Protein AF-A0A7I8E5N3-F1 (afdb_monomer_lite)

Structure (mmCIF, N/CA/C/O backbone):
data_AF-A0A7I8E5N3-F1
#
_entry.id   AF-A0A7I8E5N3-F1
#
loop_
_atom_site.group_PDB
_atom_site.id
_atom_site.type_symbol
_atom_site.label_atom_id
_atom_site.label_alt_id
_atom_site.label_comp_id
_atom_site.label_asym_id
_atom_site.label_entity_id
_atom_site.label_seq_id
_atom_site.pdbx_PDB_ins_code
_atom_site.Cartn_x
_atom_site.Cartn_y
_atom_site.Cartn_z
_atom_site.occupancy
_atom_site.B_iso_or_equiv
_atom_site.auth_seq_id
_atom_site.auth_comp_id
_atom_site.auth_asym_id
_atom_site.auth_atom_id
_atom_site.pdbx_PDB_model_num
ATOM 1 N N . MET A 1 1 ? 13.969 -6.696 29.157 1.00 38.38 1 MET A N 1
ATOM 2 C CA . MET A 1 1 ? 12.877 -7.670 28.981 1.00 38.38 1 MET A CA 1
ATOM 3 C C . MET A 1 1 ? 11.732 -6.887 28.372 1.00 38.38 1 MET A C 1
ATOM 5 O O . MET A 1 1 ? 11.037 -6.199 29.099 1.00 38.38 1 MET A O 1
ATOM 9 N N . VAL A 1 2 ? 11.703 -6.804 27.040 1.00 35.66 2 VAL A N 1
ATOM 10 C CA . VAL A 1 2 ? 10.675 -6.047 26.315 1.00 35.66 2 VAL A CA 1
ATOM 11 C C . VAL A 1 2 ? 9.643 -7.079 25.917 1.00 35.66 2 VAL A C 1
ATOM 13 O O . VAL A 1 2 ? 9.956 -7.976 25.134 1.00 35.66 2 VAL A O 1
ATOM 16 N N . ASP A 1 3 ? 8.484 -7.013 26.559 1.00 39.19 3 ASP A N 1
ATOM 17 C CA . ASP A 1 3 ? 7.389 -7.925 26.287 1.00 39.19 3 ASP A CA 1
ATOM 18 C C . ASP A 1 3 ? 7.010 -7.823 24.812 1.00 39.19 3 ASP A C 1
ATOM 20 O O . ASP A 1 3 ? 6.794 -6.745 24.257 1.00 39.19 3 ASP A O 1
ATOM 24 N N . LEU A 1 4 ? 7.016 -8.989 24.179 1.00 41.94 4 LEU A N 1
ATOM 25 C CA . LEU A 1 4 ? 6.571 -9.238 22.824 1.00 41.94 4 LEU A CA 1
ATOM 26 C C . LEU A 1 4 ? 5.127 -8.732 22.705 1.00 41.94 4 LEU A C 1
ATOM 28 O O . LEU A 1 4 ? 4.211 -9.311 23.288 1.00 41.94 4 LEU A O 1
ATOM 32 N N . ILE A 1 5 ? 4.925 -7.620 21.998 1.00 45.59 5 ILE A N 1
ATOM 33 C CA . ILE A 1 5 ? 3.602 -7.016 21.822 1.00 45.59 5 ILE A CA 1
ATOM 34 C C . ILE A 1 5 ? 2.815 -7.873 20.822 1.00 45.59 5 ILE A C 1
ATOM 36 O O . ILE A 1 5 ? 2.770 -7.599 19.628 1.00 45.59 5 ILE A O 1
ATOM 40 N N . GLU A 1 6 ? 2.184 -8.935 21.323 1.00 46.66 6 GLU A N 1
ATOM 41 C CA . GLU A 1 6 ? 1.209 -9.780 20.613 1.00 46.66 6 GLU A CA 1
ATOM 42 C C . GLU A 1 6 ? -0.185 -9.129 20.524 1.00 46.66 6 GLU A C 1
ATOM 44 O O . GLU A 1 6 ? -1.218 -9.794 20.607 1.00 46.66 6 GLU A O 1
ATOM 49 N N . LYS A 1 7 ? -0.262 -7.810 20.350 1.00 50.47 7 LYS A N 1
ATOM 50 C CA . LYS A 1 7 ? -1.545 -7.143 20.120 1.00 50.47 7 LYS A CA 1
ATOM 51 C C . LYS A 1 7 ? -1.529 -6.437 18.776 1.00 50.47 7 LYS A C 1
ATOM 53 O O . LYS A 1 7 ? -1.180 -5.268 18.678 1.00 50.47 7 LYS A O 1
ATOM 58 N N . ASN A 1 8 ? -1.945 -7.168 17.743 1.00 55.47 8 ASN A N 1
ATOM 59 C CA . ASN A 1 8 ? -2.529 -6.563 16.548 1.00 55.47 8 ASN A CA 1
ATOM 60 C C . ASN A 1 8 ? -3.859 -5.917 16.969 1.00 55.47 8 ASN A C 1
ATOM 62 O O . ASN A 1 8 ? -4.922 -6.525 16.827 1.00 55.47 8 ASN A O 1
ATOM 66 N N . GLU A 1 9 ? -3.804 -4.732 17.578 1.00 61.34 9 GLU A N 1
ATOM 67 C CA . GLU A 1 9 ? -5.008 -3.968 17.890 1.00 61.34 9 GLU A CA 1
ATOM 68 C C . GLU A 1 9 ? -5.577 -3.434 16.573 1.00 61.34 9 GLU A C 1
ATOM 70 O O . GLU A 1 9 ? -5.003 -2.566 15.914 1.00 61.34 9 GLU A O 1
ATOM 75 N N . VAL A 1 10 ? -6.704 -4.012 16.155 1.00 63.19 10 VAL A N 1
ATOM 76 C CA . VAL A 1 10 ? -7.485 -3.484 15.038 1.00 63.19 10 VAL A CA 1
ATOM 77 C C . VAL A 1 10 ? -8.210 -2.247 15.554 1.00 63.19 10 VAL A C 1
ATOM 79 O O . VAL A 1 10 ? -9.150 -2.347 16.342 1.00 63.19 10 VAL A O 1
ATOM 82 N N . VAL A 1 11 ? -7.742 -1.076 15.134 1.00 68.94 11 VAL A N 1
ATOM 83 C CA . VAL A 1 11 ? -8.327 0.217 15.487 1.00 68.94 11 VAL A CA 1
ATOM 84 C C . VAL A 1 11 ? -9.317 0.612 14.400 1.00 68.94 11 VAL A C 1
ATOM 86 O O . VAL A 1 11 ? -9.060 0.443 13.211 1.00 68.94 11 VAL A O 1
ATOM 89 N N . GLN A 1 12 ? -10.464 1.152 14.800 1.00 70.75 12 GLN A N 1
ATOM 90 C CA . GLN A 1 12 ? -11.473 1.627 13.863 1.00 70.75 12 GLN A CA 1
ATOM 91 C C . GLN A 1 12 ? -11.330 3.137 13.670 1.00 70.75 12 GLN A C 1
ATOM 93 O O . GLN A 1 12 ? -11.650 3.920 14.565 1.00 70.75 12 GLN A O 1
ATOM 98 N N . PHE A 1 13 ? -10.860 3.552 12.496 1.00 72.94 13 PHE A N 1
ATOM 99 C CA . PHE A 1 13 ? -10.845 4.953 12.097 1.00 72.94 13 PHE A CA 1
ATOM 100 C C . PHE A 1 13 ? -12.260 5.374 11.691 1.00 72.94 13 PHE A C 1
ATOM 102 O O . PHE A 1 13 ? -12.871 4.747 10.820 1.00 72.94 13 PHE A O 1
ATOM 109 N N . LYS A 1 14 ? -12.784 6.418 12.342 1.00 74.25 14 LYS A N 1
ATOM 110 C CA . LYS A 1 14 ? -14.102 6.992 12.056 1.00 74.25 14 LYS A CA 1
ATOM 111 C C . LYS A 1 14 ? -13.958 8.449 11.650 1.00 74.25 14 LYS A C 1
ATOM 113 O O . LYS A 1 14 ? -13.505 9.254 12.458 1.00 74.25 14 LYS A O 1
ATOM 118 N N . ASP A 1 15 ? -14.393 8.776 10.440 1.00 74.94 15 ASP A N 1
ATOM 119 C CA . ASP A 1 15 ? -14.526 10.157 9.970 1.00 74.94 15 ASP A CA 1
ATOM 120 C C . ASP A 1 15 ? -15.959 10.384 9.468 1.00 74.94 15 ASP A C 1
ATOM 122 O O . ASP A 1 15 ? -16.339 9.998 8.360 1.00 74.94 15 ASP A O 1
ATOM 126 N N . GLY A 1 16 ? -16.817 10.898 10.352 1.00 79.25 16 GLY A N 1
ATOM 127 C CA . GLY A 1 16 ? -18.259 10.981 10.111 1.00 79.25 16 GLY A CA 1
ATOM 128 C C . GLY A 1 16 ? -18.889 9.601 9.867 1.00 79.25 16 GLY A C 1
ATOM 129 O O . GLY A 1 16 ? -18.933 8.766 10.769 1.00 79.25 16 GLY A O 1
ATOM 130 N N . ASN A 1 17 ? -19.372 9.360 8.641 1.00 71.25 17 ASN A N 1
ATOM 131 C CA . ASN A 1 17 ? -19.933 8.068 8.208 1.00 71.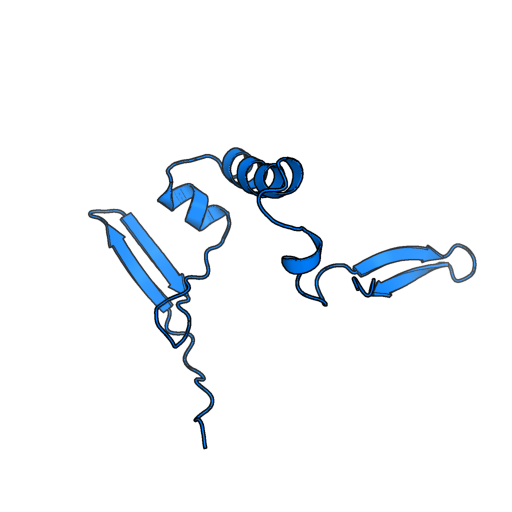25 17 ASN A CA 1
ATOM 132 C C . ASN A 1 17 ? -18.882 7.087 7.661 1.00 71.25 17 ASN A C 1
ATOM 134 O O . ASN A 1 17 ? -19.221 5.958 7.302 1.00 71.25 17 ASN A O 1
ATOM 138 N N . PHE A 1 18 ? -17.625 7.508 7.547 1.00 72.56 18 PHE A N 1
ATOM 139 C CA . PHE A 1 18 ? -16.550 6.665 7.054 1.00 72.56 18 PHE A CA 1
ATOM 140 C C . PHE A 1 18 ? -16.005 5.806 8.188 1.00 72.56 18 PHE A C 1
ATOM 142 O O . PHE A 1 18 ? -15.556 6.337 9.199 1.00 72.56 18 PHE A O 1
ATOM 149 N N . VAL A 1 19 ? -16.044 4.485 8.019 1.00 74.31 19 VAL A N 1
ATOM 150 C CA . VAL A 1 19 ? -15.546 3.519 9.001 1.00 74.31 19 VAL A CA 1
ATOM 151 C C . VAL A 1 19 ? -14.501 2.641 8.327 1.00 74.31 19 VAL A C 1
ATOM 153 O O . VAL A 1 19 ? -14.785 2.006 7.309 1.00 74.31 19 VAL A O 1
ATOM 156 N N . LEU A 1 20 ? -13.294 2.613 8.888 1.00 77.75 20 LEU A N 1
ATOM 157 C CA . LEU A 1 20 ? -12.176 1.845 8.357 1.00 77.75 20 LEU A CA 1
ATOM 158 C C . LEU A 1 20 ? -11.472 1.080 9.472 1.00 77.75 20 LEU A C 1
ATOM 160 O O . LEU A 1 20 ? -10.953 1.681 10.408 1.00 77.75 20 LEU A O 1
ATOM 164 N N . ASP A 1 21 ? -11.416 -0.240 9.340 1.00 75.81 21 ASP A N 1
ATOM 165 C CA . ASP A 1 21 ? -10.699 -1.095 10.282 1.00 75.81 21 ASP A CA 1
ATOM 166 C C . ASP A 1 21 ? -9.227 -1.171 9.871 1.00 75.81 21 ASP A C 1
ATOM 168 O O . ASP A 1 21 ? -8.899 -1.649 8.783 1.00 75.81 21 ASP A O 1
ATOM 172 N N . VAL A 1 22 ? -8.332 -0.668 10.714 1.00 77.12 22 VAL A N 1
ATOM 173 C CA . VAL A 1 22 ? -6.909 -0.523 10.401 1.00 77.12 22 VAL A CA 1
ATOM 174 C C . VAL A 1 22 ? -6.066 -1.223 11.456 1.00 77.12 22 VAL A C 1
ATOM 176 O O . VAL A 1 22 ? -6.386 -1.189 12.641 1.00 77.12 22 VAL A O 1
ATOM 179 N N . ASN A 1 23 ? -4.986 -1.880 11.035 1.00 75.56 23 ASN A N 1
ATOM 180 C CA . ASN A 1 23 ? -4.034 -2.450 11.985 1.00 75.56 23 ASN A CA 1
ATOM 181 C C . ASN A 1 23 ? -2.966 -1.399 12.289 1.00 75.56 23 ASN A C 1
ATOM 183 O O . ASN A 1 23 ? -2.352 -0.855 11.366 1.00 75.56 23 ASN A O 1
ATOM 187 N N . VAL A 1 24 ? -2.765 -1.095 13.565 1.00 75.88 24 VAL A N 1
ATOM 188 C CA . VAL A 1 24 ? -1.811 -0.078 14.005 1.00 75.88 24 VAL A CA 1
ATOM 189 C C . VAL A 1 24 ? -0.613 -0.772 14.642 1.00 75.88 24 VAL A C 1
ATOM 191 O O . VAL A 1 24 ? -0.749 -1.751 15.369 1.00 75.88 24 VAL A O 1
ATOM 194 N N . SER A 1 25 ? 0.584 -0.273 14.342 1.00 73.94 25 SER A N 1
ATOM 195 C CA . SER A 1 25 ? 1.807 -0.696 15.017 1.00 73.94 25 SER A CA 1
ATOM 196 C C . SER A 1 25 ? 1.692 -0.447 16.517 1.00 73.94 25 SER A C 1
ATOM 198 O O . SER A 1 25 ? 1.038 0.498 16.951 1.00 73.94 25 SER A O 1
ATOM 200 N N . SER A 1 26 ? 2.394 -1.247 17.311 1.00 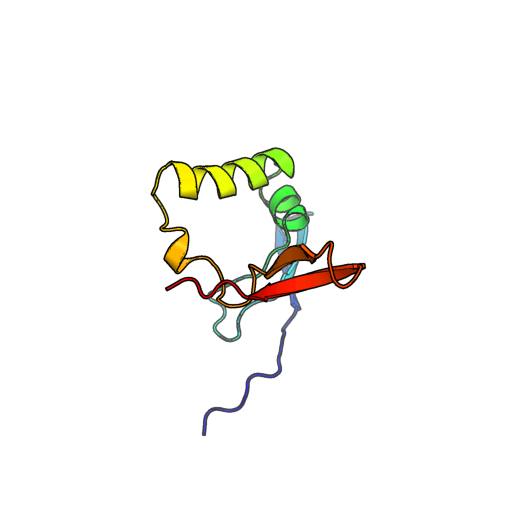66.31 26 SER A N 1
ATOM 201 C CA . SER A 1 26 ? 2.400 -1.164 18.772 1.00 66.31 26 SER A CA 1
ATOM 202 C C . SER A 1 26 ? 2.762 0.221 19.327 1.00 66.31 26 SER A C 1
ATOM 204 O O . SER A 1 26 ? 2.382 0.548 20.446 1.00 66.31 26 SER A O 1
ATOM 206 N N . ASN A 1 27 ? 3.462 1.042 18.538 1.00 66.50 27 ASN A N 1
ATOM 207 C CA . ASN A 1 27 ? 3.853 2.404 18.908 1.00 66.50 27 ASN A CA 1
ATOM 208 C C . ASN A 1 27 ? 2.818 3.471 18.498 1.00 66.50 27 ASN A C 1
ATOM 210 O O . ASN A 1 27 ? 3.027 4.647 18.761 1.00 66.50 27 ASN A O 1
ATOM 214 N N . GLY A 1 28 ? 1.735 3.106 17.804 1.00 68.00 28 GLY A N 1
ATOM 215 C CA . GLY A 1 28 ? 0.720 4.049 17.316 1.00 68.00 28 GLY A CA 1
ATOM 216 C C . GLY A 1 28 ? 1.132 4.886 16.096 1.00 68.00 28 GLY A C 1
ATOM 217 O O . GLY A 1 28 ? 0.301 5.583 15.526 1.00 68.00 28 GLY A O 1
ATOM 218 N N . GLU A 1 29 ? 2.396 4.815 15.672 1.00 72.88 29 GLU A N 1
ATOM 219 C CA . GLU A 1 29 ? 2.957 5.697 14.636 1.00 72.88 29 GLU A CA 1
ATOM 220 C C . GLU A 1 29 ? 2.731 5.198 13.203 1.00 72.88 29 GLU A C 1
ATOM 222 O O . GLU A 1 29 ? 2.766 5.975 12.253 1.00 72.88 29 GLU A O 1
ATOM 227 N N . THR A 1 30 ? 2.532 3.891 13.015 1.00 76.62 30 THR A N 1
ATOM 228 C CA . THR A 1 30 ? 2.409 3.276 11.685 1.00 76.62 30 THR A CA 1
ATOM 229 C C . THR A 1 30 ? 1.081 2.555 11.557 1.00 76.62 30 THR A C 1
ATOM 231 O O . THR A 1 30 ? 0.726 1.755 12.421 1.00 76.62 30 THR A O 1
ATOM 234 N N . VAL A 1 31 ? 0.377 2.794 10.452 1.00 80.62 31 VAL A N 1
ATOM 235 C CA . VAL A 1 31 ? -0.896 2.144 10.134 1.00 80.62 31 VAL A CA 1
ATOM 236 C C . VAL A 1 31 ? -0.731 1.290 8.884 1.00 80.62 31 VAL A C 1
ATOM 238 O O . VAL A 1 31 ? -0.242 1.755 7.855 1.00 80.62 31 VAL A O 1
ATOM 241 N N . TRP A 1 32 ? -1.167 0.039 8.964 1.00 82.19 32 TRP A N 1
ATOM 242 C CA . TRP A 1 32 ? -1.149 -0.901 7.855 1.00 82.19 32 TRP A CA 1
ATOM 243 C C . TRP A 1 32 ? -2.506 -0.895 7.161 1.00 82.19 32 TRP A C 1
ATOM 245 O O . TRP A 1 32 ? -3.519 -1.298 7.734 1.00 82.19 32 TRP A O 1
ATOM 255 N N . LEU A 1 33 ? -2.510 -0.437 5.909 1.00 81.75 33 LEU A N 1
ATOM 256 C CA . LEU A 1 33 ? -3.698 -0.359 5.067 1.00 81.75 33 LEU A CA 1
ATOM 257 C C . LEU A 1 33 ? -3.532 -1.232 3.829 1.00 81.75 33 LEU A C 1
ATOM 259 O O . LEU A 1 33 ? -2.475 -1.269 3.200 1.00 81.75 33 LEU A O 1
ATOM 263 N N . THR A 1 34 ? -4.616 -1.881 3.425 1.00 83.19 34 THR A N 1
ATOM 264 C CA . THR A 1 34 ? -4.707 -2.486 2.094 1.00 83.19 34 THR A CA 1
ATOM 265 C C . THR A 1 34 ? -4.942 -1.414 1.022 1.00 83.19 34 THR A C 1
ATOM 267 O O . THR A 1 34 ? -5.470 -0.335 1.290 1.00 83.19 34 THR A O 1
ATOM 270 N N . LEU A 1 35 ? -4.620 -1.732 -0.235 1.00 82.25 35 LEU A N 1
ATOM 271 C CA . LEU A 1 35 ? -4.893 -0.862 -1.391 1.00 82.25 35 LEU A CA 1
ATOM 272 C C . LEU A 1 35 ? -6.373 -0.448 -1.507 1.00 82.25 35 LEU A C 1
ATOM 274 O O . LEU A 1 35 ? -6.665 0.667 -1.931 1.00 82.25 35 LEU A O 1
ATOM 278 N N . ASP A 1 36 ? -7.301 -1.335 -1.138 1.00 83.69 36 ASP A N 1
ATOM 279 C CA . ASP A 1 36 ? -8.742 -1.043 -1.138 1.00 83.69 36 ASP A CA 1
ATOM 280 C C . ASP A 1 36 ? -9.120 -0.049 -0.029 1.00 83.69 36 ASP A C 1
ATOM 282 O O . ASP A 1 36 ? -9.897 0.879 -0.238 1.00 83.69 36 ASP A O 1
ATOM 286 N N . GLN A 1 37 ? -8.504 -0.187 1.143 1.00 83.19 37 GLN A N 1
ATOM 287 C CA . GLN A 1 37 ? -8.702 0.734 2.259 1.00 83.19 37 GLN A CA 1
ATOM 288 C C . GLN A 1 37 ? -8.126 2.122 1.968 1.00 83.19 37 GLN A C 1
ATOM 290 O O . GLN A 1 37 ? -8.785 3.120 2.244 1.00 83.19 37 GLN A O 1
ATOM 295 N N . MET A 1 38 ? -6.951 2.206 1.335 1.00 85.19 38 MET A N 1
ATOM 296 C CA . MET A 1 38 ? -6.412 3.486 0.859 1.00 85.19 38 MET A CA 1
ATOM 297 C C . MET A 1 38 ? -7.312 4.114 -0.217 1.00 85.19 38 MET A C 1
ATOM 299 O O . MET A 1 38 ? -7.519 5.324 -0.217 1.00 85.19 38 MET A O 1
ATOM 303 N N . SER A 1 39 ? -7.880 3.301 -1.117 1.00 85.62 39 SER A N 1
ATOM 304 C CA . SER A 1 39 ? -8.836 3.749 -2.144 1.00 85.62 39 SER A CA 1
ATOM 305 C C . SER A 1 39 ? -10.055 4.423 -1.527 1.00 85.62 39 SER A C 1
ATOM 307 O O . SER A 1 39 ? -10.425 5.522 -1.942 1.00 85.62 39 SER A O 1
ATOM 309 N N . LYS A 1 40 ? -10.604 3.802 -0.484 1.00 84.75 40 LYS A N 1
ATOM 310 C CA . LYS A 1 40 ? -11.704 4.328 0.322 1.00 84.75 40 LYS A CA 1
ATOM 311 C C . LYS A 1 40 ? -11.317 5.605 1.074 1.00 84.75 40 LYS A C 1
ATOM 313 O O . LYS A 1 40 ? -12.061 6.576 1.011 1.00 84.75 40 LYS A O 1
ATOM 318 N N . LEU A 1 41 ? -10.147 5.625 1.716 1.00 84.75 41 LEU A N 1
ATOM 319 C CA . LEU A 1 41 ? -9.666 6.760 2.513 1.00 84.75 41 LEU A CA 1
ATOM 320 C C . LEU A 1 41 ? -9.429 8.019 1.665 1.00 84.75 41 LEU A C 1
ATOM 322 O O . LEU A 1 41 ? -9.835 9.110 2.044 1.00 84.75 41 LEU A O 1
ATOM 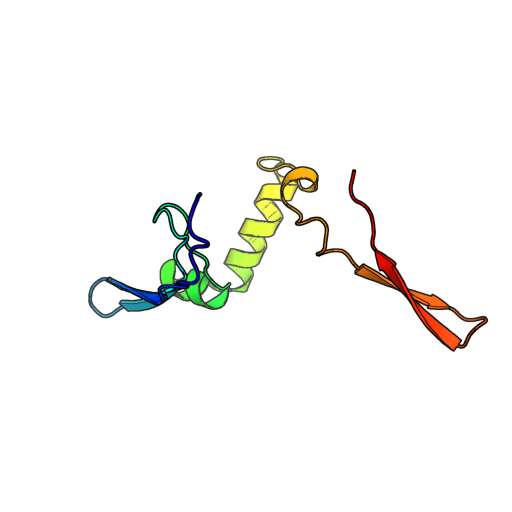326 N N . PHE A 1 42 ? -8.795 7.872 0.500 1.00 83.31 42 PHE A N 1
ATOM 327 C CA . PHE A 1 42 ? -8.477 8.999 -0.384 1.00 83.31 42 PHE A CA 1
ATOM 328 C C . PHE A 1 42 ? -9.559 9.280 -1.432 1.00 83.31 42 PHE A C 1
ATOM 330 O O . PHE A 1 42 ? -9.398 10.192 -2.246 1.00 83.31 42 PHE A O 1
ATOM 337 N N . ASN A 1 43 ? -10.641 8.492 -1.448 1.00 84.25 43 ASN A N 1
ATOM 338 C CA . ASN A 1 43 ? -11.675 8.524 -2.481 1.00 84.25 43 ASN A CA 1
ATOM 339 C C . ASN A 1 43 ? -11.074 8.510 -3.906 1.00 84.25 43 ASN A C 1
ATOM 341 O O . ASN A 1 43 ? -11.407 9.321 -4.775 1.00 84.25 43 ASN A O 1
ATOM 345 N N . LYS A 1 44 ? -10.103 7.617 -4.128 1.00 86.31 44 LYS A N 1
ATOM 346 C CA . LYS A 1 44 ? -9.403 7.433 -5.411 1.00 86.31 44 LYS A CA 1
ATOM 347 C C . LYS A 1 44 ? -9.519 5.999 -5.873 1.00 86.31 44 LYS A C 1
ATOM 349 O O . LYS A 1 44 ? -9.606 5.090 -5.060 1.00 86.31 44 LYS A O 1
ATOM 354 N N . ASN A 1 45 ? -9.424 5.774 -7.178 1.00 86.50 45 ASN A N 1
ATOM 355 C CA . ASN A 1 45 ? -9.415 4.423 -7.728 1.00 86.50 45 ASN A CA 1
ATOM 356 C C . ASN A 1 45 ? -8.160 3.653 -7.288 1.00 86.50 45 ASN A C 1
ATOM 358 O O . ASN A 1 45 ? -7.059 4.206 -7.229 1.00 86.50 45 ASN A O 1
ATOM 362 N N . LYS A 1 46 ? -8.308 2.340 -7.078 1.00 86.25 46 LYS A N 1
ATOM 363 C CA . LYS A 1 46 ? -7.200 1.421 -6.764 1.00 86.25 46 LYS A CA 1
ATOM 364 C C . LYS A 1 46 ? -6.042 1.520 -7.766 1.00 86.25 46 LYS A C 1
ATOM 366 O O . LYS A 1 46 ? -4.879 1.488 -7.373 1.00 86.25 46 LYS A O 1
ATOM 371 N N . SER A 1 47 ? -6.357 1.669 -9.055 1.00 85.56 47 SER A N 1
ATOM 372 C CA . SER A 1 47 ? -5.364 1.835 -10.124 1.00 85.56 47 SER A CA 1
ATOM 373 C C . SER A 1 47 ? -4.581 3.142 -10.000 1.00 85.56 47 SER A C 1
ATOM 375 O O . SER A 1 47 ? -3.377 3.153 -10.235 1.00 85.56 47 SER A O 1
ATOM 377 N N . THR A 1 48 ? -5.235 4.228 -9.584 1.00 86.19 48 THR A N 1
ATOM 378 C CA . THR A 1 48 ? -4.593 5.524 -9.342 1.00 86.19 48 THR A CA 1
ATOM 379 C C . THR A 1 48 ? -3.615 5.429 -8.178 1.00 86.19 48 THR A C 1
ATOM 381 O O . THR A 1 48 ? -2.466 5.824 -8.328 1.00 86.19 48 THR A O 1
ATOM 384 N N . ILE A 1 49 ? -4.022 4.830 -7.056 1.00 87.88 49 ILE A N 1
ATOM 385 C CA . ILE A 1 49 ? -3.142 4.649 -5.889 1.00 87.88 49 ILE A CA 1
ATOM 386 C C . ILE A 1 49 ? -1.954 3.754 -6.231 1.00 87.88 49 ILE A C 1
ATOM 388 O O . ILE A 1 49 ? -0.816 4.112 -5.948 1.00 87.88 49 ILE A O 1
ATOM 392 N N . SER A 1 50 ? -2.194 2.632 -6.914 1.00 85.06 50 SER A N 1
ATOM 393 C CA . SER A 1 50 ? -1.113 1.760 -7.380 1.00 85.06 50 SER A CA 1
ATOM 394 C C . SER A 1 50 ? -0.134 2.496 -8.298 1.00 85.06 50 SER A C 1
ATOM 396 O O . SER A 1 50 ? 1.067 2.252 -8.219 1.00 85.06 50 SER A O 1
ATOM 398 N N . ARG A 1 51 ? -0.631 3.394 -9.159 1.00 86.50 51 ARG A N 1
ATOM 399 C CA . ARG A 1 51 ? 0.211 4.222 -10.026 1.00 86.50 51 ARG A CA 1
ATOM 400 C C . ARG A 1 51 ? 1.024 5.235 -9.227 1.00 86.50 51 ARG A C 1
ATOM 402 O O . ARG A 1 51 ? 2.198 5.386 -9.523 1.00 86.50 51 ARG A O 1
ATOM 409 N N . HIS A 1 52 ? 0.445 5.888 -8.220 1.00 85.75 52 HIS A N 1
ATOM 410 C CA . HIS A 1 52 ? 1.198 6.790 -7.342 1.00 85.75 52 HIS A CA 1
ATOM 411 C C . HIS A 1 52 ? 2.323 6.053 -6.613 1.00 85.75 52 HIS A C 1
ATOM 413 O O . HIS A 1 52 ? 3.452 6.523 -6.635 1.00 85.75 52 HIS A O 1
ATOM 419 N N . ILE A 1 53 ? 2.049 4.864 -6.065 1.00 84.12 53 ILE A N 1
ATOM 420 C CA . ILE A 1 53 ? 3.075 4.036 -5.414 1.00 84.12 53 ILE A CA 1
ATOM 421 C C . ILE A 1 53 ? 4.200 3.693 -6.401 1.00 84.12 53 ILE A C 1
ATOM 423 O O . ILE A 1 53 ? 5.367 3.858 -6.075 1.00 84.12 53 ILE A O 1
ATOM 427 N N . ALA A 1 54 ? 3.861 3.271 -7.622 1.00 82.31 54 ALA A N 1
ATOM 428 C CA . ALA A 1 54 ? 4.860 2.975 -8.650 1.00 82.31 54 ALA A CA 1
ATOM 429 C C . ALA A 1 54 ? 5.650 4.221 -9.093 1.00 82.31 54 ALA A C 1
ATOM 431 O O . ALA A 1 54 ? 6.841 4.139 -9.379 1.00 82.31 54 ALA A O 1
ATOM 432 N N . ASN A 1 55 ? 4.996 5.381 -9.153 1.00 85.25 55 ASN A N 1
ATOM 433 C CA . ASN A 1 55 ? 5.626 6.628 -9.567 1.00 85.25 55 ASN A CA 1
ATOM 434 C C . ASN A 1 55 ? 6.65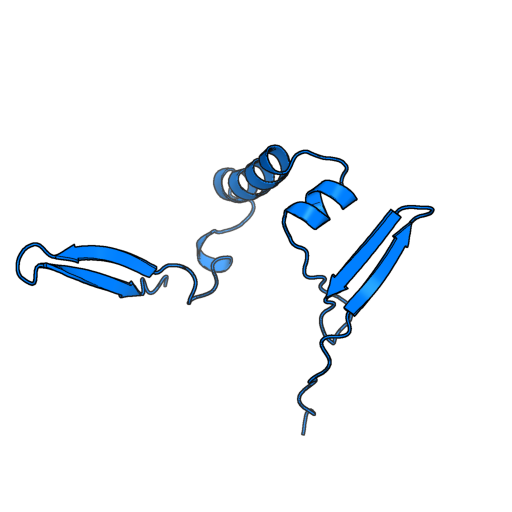9 7.131 -8.556 1.00 85.25 55 ASN A C 1
ATOM 436 O O . ASN A 1 55 ? 7.698 7.600 -8.995 1.00 85.25 55 ASN A O 1
ATOM 440 N N . ILE A 1 56 ? 6.427 6.977 -7.248 1.00 83.69 56 ILE A N 1
ATOM 441 C CA . ILE A 1 56 ? 7.386 7.374 -6.195 1.00 83.69 56 ILE A CA 1
ATOM 442 C C . ILE A 1 56 ? 8.764 6.730 -6.429 1.00 83.69 56 ILE A C 1
ATOM 444 O O . ILE A 1 56 ? 9.803 7.370 -6.263 1.00 83.69 56 ILE A O 1
ATOM 448 N N . PHE A 1 57 ? 8.778 5.475 -6.881 1.00 75.25 57 PHE A N 1
ATOM 449 C CA . PHE A 1 57 ? 10.005 4.767 -7.238 1.00 75.25 57 PHE A CA 1
ATOM 450 C C . PHE A 1 57 ? 10.618 5.264 -8.557 1.00 75.25 57 PHE A C 1
ATOM 452 O O . PHE A 1 57 ? 11.828 5.477 -8.640 1.00 75.25 57 PHE A O 1
ATOM 459 N N . ASN A 1 58 ? 9.790 5.522 -9.576 1.00 73.56 58 ASN A N 1
ATOM 460 C CA . ASN A 1 58 ? 10.247 6.061 -10.865 1.00 73.56 58 ASN A CA 1
ATOM 461 C C . ASN A 1 58 ? 10.836 7.476 -10.743 1.00 73.56 58 ASN A C 1
ATOM 463 O O . ASN A 1 58 ? 11.804 7.811 -11.425 1.00 73.56 58 ASN A O 1
ATOM 467 N N . GLU A 1 59 ? 10.254 8.300 -9.874 1.00 81.19 59 GLU A N 1
ATOM 468 C CA . GLU A 1 59 ? 10.674 9.675 -9.588 1.00 81.19 59 GLU A CA 1
ATOM 469 C C . GLU A 1 59 ? 11.881 9.719 -8.632 1.00 81.19 59 GLU A C 1
ATOM 471 O O . GLU A 1 59 ? 12.431 10.789 -8.382 1.00 81.19 59 GLU A O 1
ATOM 476 N N . LYS A 1 60 ? 12.361 8.550 -8.172 1.00 72.38 60 LYS A N 1
ATOM 477 C CA . LYS A 1 60 ? 13.486 8.373 -7.238 1.00 72.38 60 LYS A CA 1
ATOM 478 C C . LYS A 1 60 ? 13.305 9.099 -5.902 1.00 72.38 60 LYS A C 1
ATOM 480 O O . LYS A 1 60 ? 14.291 9.356 -5.213 1.00 72.38 60 LYS A O 1
ATOM 485 N N . GLU A 1 61 ? 12.068 9.399 -5.515 1.00 72.44 61 GLU A N 1
ATOM 486 C CA . GLU A 1 61 ? 11.766 9.924 -4.178 1.00 72.44 61 GLU A CA 1
ATOM 487 C C . GLU A 1 61 ? 12.022 8.864 -3.099 1.00 72.44 61 GLU A C 1
ATOM 489 O O . GLU A 1 61 ? 12.349 9.192 -1.958 1.00 72.44 61 GLU A O 1
ATOM 494 N N . LEU A 1 62 ? 11.922 7.585 -3.475 1.00 68.56 62 LEU A N 1
ATOM 495 C CA . LEU A 1 62 ? 12.232 6.450 -2.621 1.00 68.56 62 LEU A CA 1
ATOM 496 C C . LEU A 1 62 ? 13.116 5.447 -3.367 1.00 68.56 62 LEU A C 1
ATOM 498 O O . LEU A 1 62 ? 12.834 5.083 -4.509 1.00 68.56 62 LEU A O 1
ATOM 502 N N . ASP A 1 63 ? 14.177 4.976 -2.712 1.00 64.31 63 ASP A N 1
ATOM 503 C CA . ASP A 1 63 ? 15.024 3.920 -3.264 1.00 64.31 63 ASP A CA 1
ATOM 504 C C . ASP A 1 63 ? 14.309 2.565 -3.144 1.00 64.31 63 ASP A C 1
ATOM 506 O O . ASP A 1 63 ? 14.070 2.062 -2.039 1.00 64.31 63 ASP A O 1
ATOM 510 N N . GLU A 1 64 ? 13.982 1.962 -4.289 1.00 60.12 64 GLU A N 1
ATOM 511 C CA . GLU A 1 64 ? 13.368 0.631 -4.383 1.00 60.12 64 GLU A CA 1
ATOM 512 C C . GLU A 1 64 ? 14.146 -0.412 -3.575 1.00 60.12 64 GLU A C 1
ATOM 514 O O . GLU A 1 64 ? 13.551 -1.295 -2.956 1.00 60.12 64 GLU A O 1
ATOM 519 N N . LYS A 1 65 ? 15.476 -0.291 -3.517 1.00 56.25 65 LYS A N 1
ATOM 520 C CA . LYS A 1 65 ? 16.331 -1.258 -2.818 1.00 56.25 65 LYS A CA 1
ATOM 521 C C . LYS A 1 65 ? 16.185 -1.218 -1.299 1.00 56.25 65 LYS A C 1
ATOM 523 O O . LYS A 1 65 ? 16.388 -2.236 -0.649 1.00 56.25 65 LYS A O 1
ATOM 528 N N . SER A 1 66 ? 15.802 -0.070 -0.742 1.00 57.06 66 SER A N 1
ATOM 529 C CA . SER A 1 66 ? 15.586 0.115 0.700 1.00 57.06 66 SER A CA 1
ATOM 530 C C . SER A 1 66 ? 14.143 -0.208 1.121 1.00 57.06 66 SER A C 1
ATOM 532 O O . SER A 1 66 ? 13.878 -0.534 2.277 1.00 57.06 66 SER A O 1
ATOM 534 N N . SER A 1 67 ? 13.196 -0.151 0.176 1.00 51.44 67 SER A N 1
ATOM 535 C CA . SER A 1 67 ? 11.756 -0.291 0.441 1.00 51.44 67 SER A CA 1
ATOM 536 C C . SER A 1 67 ? 11.211 -1.715 0.248 1.00 51.44 67 SER A C 1
ATOM 538 O O . SER A 1 67 ? 10.149 -2.051 0.779 1.00 51.44 67 SER A O 1
ATOM 540 N N . VAL A 1 68 ? 11.925 -2.589 -0.471 1.00 54.47 68 VAL A N 1
ATOM 541 C CA . VAL A 1 68 ? 11.501 -3.981 -0.668 1.00 54.47 68 VAL A CA 1
ATOM 542 C C . VAL A 1 68 ? 11.899 -4.828 0.542 1.00 54.47 68 VAL A C 1
ATOM 544 O O . VAL A 1 68 ? 13.077 -5.036 0.829 1.00 54.47 68 VAL A O 1
ATOM 547 N N . ALA A 1 69 ? 10.905 -5.378 1.244 1.00 51.94 69 ALA A N 1
ATOM 548 C CA . ALA A 1 69 ? 11.150 -6.383 2.272 1.00 51.94 69 ALA A CA 1
ATOM 549 C C . ALA A 1 69 ? 11.950 -7.548 1.666 1.00 51.94 69 ALA A C 1
ATOM 551 O O . ALA A 1 69 ? 11.538 -8.109 0.648 1.00 51.94 69 ALA A O 1
ATOM 552 N N . LYS A 1 70 ? 13.050 -7.952 2.322 1.00 52.06 70 LYS A N 1
ATOM 553 C CA . LYS A 1 70 ? 13.999 -8.997 1.869 1.00 52.06 70 LYS A CA 1
ATOM 554 C C . LYS A 1 70 ? 13.350 -10.297 1.354 1.00 52.06 70 LYS A C 1
ATOM 556 O O . LYS A 1 70 ? 13.962 -11.034 0.596 1.00 52.06 7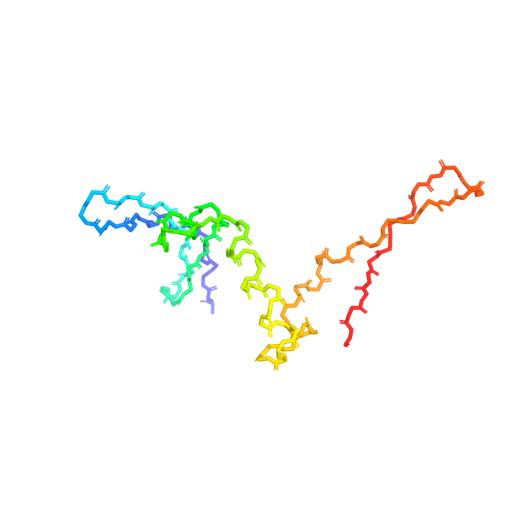0 LYS A O 1
ATOM 561 N N . ASN A 1 71 ? 12.101 -10.569 1.729 1.00 53.16 71 ASN A N 1
ATOM 562 C CA . ASN A 1 71 ? 11.380 -11.802 1.415 1.00 53.16 71 ASN A CA 1
ATOM 563 C C . ASN A 1 71 ? 10.351 -11.688 0.271 1.00 53.16 71 ASN A C 1
ATOM 565 O O . ASN A 1 71 ? 9.703 -12.687 -0.048 1.00 53.16 71 ASN A O 1
ATOM 569 N N . ALA A 1 72 ? 10.143 -10.506 -0.321 1.00 54.69 72 ALA A N 1
ATOM 570 C CA . ALA A 1 72 ? 9.041 -10.280 -1.264 1.00 54.69 72 ALA A CA 1
ATOM 571 C C . ALA A 1 72 ? 9.327 -10.801 -2.686 1.00 54.69 72 ALA A C 1
ATOM 573 O O . ALA A 1 72 ? 8.411 -11.250 -3.379 1.00 54.69 72 ALA A O 1
ATOM 574 N N . THR A 1 73 ? 10.589 -10.804 -3.121 1.00 52.91 73 THR A N 1
ATOM 575 C CA . THR A 1 73 ? 10.933 -11.100 -4.519 1.00 52.91 73 THR A CA 1
ATOM 576 C C . THR A 1 73 ? 11.354 -12.557 -4.694 1.00 52.91 73 THR A C 1
ATOM 578 O O . THR A 1 73 ? 12.530 -12.913 -4.600 1.00 52.91 73 THR A O 1
ATOM 581 N N . LYS A 1 74 ? 10.382 -13.428 -4.985 1.00 60.25 74 LYS A N 1
ATOM 582 C CA . LYS A 1 74 ? 10.656 -14.791 -5.462 1.00 60.25 74 LYS A CA 1
ATOM 583 C C . LYS A 1 74 ? 10.588 -14.823 -6.985 1.00 60.25 74 LYS A C 1
ATOM 585 O O . LYS A 1 74 ? 9.513 -14.680 -7.563 1.00 60.25 74 LYS A O 1
ATOM 590 N N . LEU A 1 75 ? 11.722 -15.045 -7.645 1.00 62.16 75 LEU A N 1
ATOM 591 C CA . LEU A 1 75 ? 11.739 -15.302 -9.082 1.00 62.16 75 LEU A CA 1
ATOM 592 C C . LEU A 1 75 ? 11.371 -16.767 -9.326 1.00 62.16 75 LEU A C 1
ATOM 594 O O . LEU A 1 75 ? 12.082 -17.681 -8.905 1.00 62.16 75 LEU A O 1
ATOM 598 N N . LYS A 1 76 ? 10.262 -16.989 -10.032 1.00 69.88 76 LYS A N 1
ATOM 599 C CA . LYS A 1 76 ? 9.844 -18.312 -10.492 1.00 69.88 76 LYS A 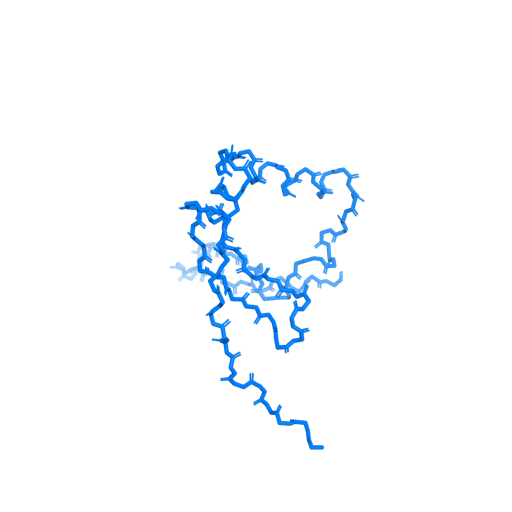CA 1
ATOM 600 C C . LYS A 1 76 ? 10.305 -18.490 -11.939 1.00 69.88 76 LYS A C 1
ATOM 602 O O . LYS A 1 76 ? 9.825 -17.792 -12.828 1.00 69.88 76 LYS A O 1
ATOM 607 N N . ARG A 1 77 ? 11.263 -19.388 -12.180 1.00 73.06 77 ARG A N 1
ATOM 608 C CA . ARG A 1 77 ? 11.732 -19.745 -13.529 1.00 73.06 77 ARG A CA 1
ATOM 609 C C . ARG A 1 77 ? 11.408 -21.202 -13.820 1.00 73.06 77 ARG A C 1
ATOM 611 O O . ARG A 1 77 ? 11.732 -22.077 -13.021 1.00 73.06 77 ARG A O 1
ATOM 618 N N . TYR A 1 78 ? 10.808 -21.458 -14.977 1.00 81.00 78 TYR A N 1
ATOM 619 C CA . TYR A 1 78 ? 10.573 -22.816 -15.452 1.00 81.00 78 TYR A CA 1
ATOM 620 C C . TYR A 1 78 ? 11.905 -23.485 -15.814 1.00 81.00 78 TYR A C 1
ATOM 622 O O . TYR A 1 78 ? 12.699 -22.915 -16.566 1.00 81.00 78 TYR A O 1
ATOM 630 N N . ASP A 1 79 ? 12.157 -24.685 -15.287 1.00 82.62 79 ASP A N 1
ATOM 631 C CA . ASP A 1 79 ? 13.324 -25.484 -15.649 1.00 82.62 79 ASP A CA 1
ATOM 632 C C . ASP A 1 79 ? 12.950 -26.603 -16.633 1.00 82.62 79 ASP A C 1
ATOM 634 O O . ASP A 1 79 ? 12.356 -27.613 -16.234 1.00 82.62 79 ASP A O 1
ATOM 638 N N . PRO A 1 80 ? 13.349 -26.488 -17.912 1.00 81.00 80 PRO A N 1
ATOM 639 C CA . PRO A 1 80 ? 13.002 -27.471 -18.929 1.00 81.00 80 PRO A CA 1
ATOM 640 C C . PRO A 1 80 ? 13.662 -28.841 -18.712 1.00 81.00 80 PRO A C 1
ATOM 642 O O . PRO A 1 80 ? 13.171 -29.827 -19.256 1.00 81.00 80 PRO A O 1
ATOM 645 N N . ARG A 1 81 ? 14.740 -28.944 -17.915 1.00 82.81 81 ARG A N 1
ATOM 646 C CA . ARG A 1 81 ? 15.428 -30.227 -17.663 1.00 82.81 81 ARG A CA 1
ATOM 647 C C . ARG A 1 81 ? 14.702 -31.091 -16.639 1.00 82.81 81 ARG A C 1
ATOM 649 O O . ARG A 1 81 ? 14.626 -32.302 -16.803 1.00 82.81 81 ARG A O 1
ATOM 656 N N . THR A 1 82 ? 14.180 -30.472 -15.585 1.00 83.19 82 THR A N 1
ATOM 657 C CA . THR A 1 82 ? 13.486 -31.174 -14.495 1.00 83.19 82 THR A CA 1
ATOM 658 C C . THR A 1 82 ? 11.964 -31.130 -14.629 1.00 83.19 82 THR A C 1
ATOM 660 O O . THR A 1 82 ? 11.276 -31.775 -13.839 1.00 83.19 82 THR A O 1
ATOM 663 N N . LYS A 1 83 ? 11.436 -30.399 -15.629 1.00 82.62 83 LYS A N 1
ATOM 664 C CA . LYS A 1 83 ? 10.000 -30.120 -15.832 1.00 82.62 83 LYS A CA 1
ATOM 665 C C . LYS A 1 83 ? 9.323 -29.587 -14.563 1.00 82.62 83 LYS A C 1
ATOM 667 O O . LYS A 1 83 ? 8.172 -29.910 -14.277 1.00 82.62 83 LYS A O 1
ATOM 672 N N . LYS A 1 84 ? 10.054 -28.802 -13.771 1.00 78.31 84 LYS A N 1
ATOM 673 C CA . LYS A 1 84 ? 9.572 -28.190 -12.531 1.00 78.31 84 LYS A CA 1
ATOM 674 C C . LYS A 1 84 ? 9.931 -26.715 -12.510 1.00 78.31 84 LYS A C 1
ATOM 676 O O . LYS A 1 84 ? 10.916 -26.284 -13.106 1.00 78.31 84 LYS A O 1
ATOM 681 N N . ASP A 1 85 ? 9.135 -25.945 -11.787 1.00 79.38 85 ASP A N 1
ATOM 682 C CA . ASP A 1 85 ? 9.438 -24.545 -11.542 1.00 79.38 85 ASP A CA 1
ATOM 683 C C . ASP A 1 85 ? 10.501 -24.425 -10.450 1.00 79.38 85 ASP A C 1
ATOM 685 O O . ASP A 1 85 ? 10.340 -24.957 -9.350 1.00 79.38 85 ASP A O 1
ATOM 689 N N . ARG A 1 86 ? 11.584 -23.700 -10.736 1.00 74.12 86 ARG A N 1
ATOM 690 C CA . ARG A 1 86 ? 12.571 -23.311 -9.730 1.00 74.12 86 ARG A CA 1
ATOM 691 C C . ARG A 1 86 ? 12.192 -21.960 -9.148 1.00 74.12 86 ARG A C 1
ATOM 693 O O . ARG A 1 86 ? 11.966 -20.995 -9.877 1.00 74.12 86 ARG A O 1
ATOM 700 N N . ILE A 1 87 ? 12.138 -21.908 -7.824 1.00 71.81 87 ILE A N 1
ATOM 701 C CA . ILE A 1 87 ? 11.896 -20.687 -7.065 1.00 71.81 87 ILE A CA 1
ATOM 702 C C . ILE A 1 87 ? 13.247 -20.240 -6.514 1.00 71.81 87 ILE A C 1
ATOM 704 O O . ILE A 1 87 ? 13.823 -20.932 -5.678 1.00 71.81 87 ILE A O 1
ATOM 708 N N . ALA A 1 88 ? 13.755 -19.112 -7.001 1.00 66.44 88 ALA A N 1
ATOM 709 C CA . ALA A 1 88 ? 14.937 -18.463 -6.450 1.00 66.44 88 ALA A CA 1
ATOM 710 C C . ALA A 1 88 ? 14.497 -17.258 -5.614 1.00 66.44 88 ALA A C 1
ATOM 712 O O . ALA A 1 88 ? 13.680 -16.450 -6.063 1.00 66.44 88 ALA A O 1
ATOM 713 N N . VAL A 1 89 ? 15.029 -17.150 -4.398 1.00 59.06 89 VAL A N 1
ATOM 714 C CA . VAL A 1 89 ? 14.960 -15.908 -3.624 1.00 59.06 89 VAL A CA 1
ATOM 715 C C . VAL A 1 89 ? 16.037 -14.995 -4.194 1.00 59.06 89 VAL A C 1
ATOM 717 O O . VAL A 1 89 ? 17.186 -15.412 -4.319 1.00 59.06 89 VAL A O 1
ATOM 720 N N . VAL A 1 90 ? 15.651 -13.800 -4.635 1.00 62.00 90 VAL A N 1
ATOM 721 C CA . VAL A 1 90 ? 16.630 -12.793 -5.045 1.00 62.00 90 VAL A CA 1
ATOM 722 C C . VAL A 1 90 ? 17.052 -12.054 -3.791 1.00 62.00 90 VAL A C 1
ATOM 724 O O . VAL A 1 90 ? 16.256 -11.299 -3.236 1.00 62.00 90 VAL A O 1
ATOM 727 N N . ASP A 1 91 ? 18.290 -12.270 -3.356 1.00 48.12 91 ASP A N 1
ATOM 728 C CA . ASP A 1 91 ? 18.902 -11.425 -2.340 1.00 48.12 91 ASP A CA 1
ATOM 729 C C . ASP A 1 91 ? 19.149 -10.048 -2.966 1.00 48.12 91 ASP A C 1
ATOM 731 O O . ASP A 1 91 ? 20.035 -9.866 -3.805 1.00 48.12 91 ASP A O 1
ATOM 735 N N . VAL A 1 92 ? 18.298 -9.086 -2.618 1.00 52.25 92 VAL A N 1
ATOM 736 C CA . VAL A 1 92 ? 18.513 -7.676 -2.945 1.00 52.25 92 VAL A CA 1
ATOM 737 C C . VAL A 1 92 ? 19.500 -7.141 -1.906 1.00 52.25 92 VAL A C 1
ATOM 739 O O . VAL A 1 92 ? 19.171 -7.089 -0.721 1.00 52.25 92 VAL A O 1
ATOM 742 N N . ASN A 1 93 ? 20.723 -6.840 -2.349 1.00 44.22 93 ASN A N 1
ATOM 743 C CA . ASN A 1 93 ? 21.800 -6.256 -1.543 1.00 44.22 93 ASN A CA 1
ATOM 744 C C . ASN A 1 93 ? 21.855 -4.738 -1.744 1.00 44.22 93 ASN A C 1
ATOM 746 O O . ASN A 1 93 ? 21.721 -4.300 -2.917 1.00 44.22 93 ASN A O 1
#

Radius of gyration: 18.68 Å; chains: 1; bounding box: 42×42×48 Å

Foldseek 3Di:
DDPDPPDQPQDWDDDPPDTDTWGADPVNPDIDDDLVRVCSVVVHDSVVVVVVVVVCCVVVVDPPLVPDDQQPDWDWDQDPVVRDTDTDRDRRD

Organism: NCBI:txid1982626

pLDDT: mean 70.81, std 13.64, range [35.66, 87.88]

Sequence (93 aa):
MVDLIEKNEVVQFKDGNFVLDVNVSSNGETVWLTLDQMSKLFNKNKSTISRHIANIFNEKELDEKSSVAKNATKLKRYDPRTKKDRIAVVDVN

Secondary structure (DSSP, 8-state):
---------EEEEEETTEEEEEEE-TTSS-EE--HHHHHHHHT--HHHHHHHHHHHHHTTSS-HHHHS-TTS-EEEEEETTTTEEEEEE----